Protein AF-D0MSY3-F1 (afdb_monomer_lite)

Sequence (78 aa):
MLYDDATVRRVLRAAHEGQDWRDVALKNDVKLRTAYRWINADLLVLEAITPELCYKCSLHTMKFHARAIQMKDMPVGE

Radius of gyration: 19.02 Å; chains: 1; bounding box: 39×29×49 Å

Secondary structure (DSSP, 8-state):
--S-HHHHHHHHHHHHTTS-HHHHHHHTT--HHHHHHHHHHHHHHHHHS-HHHHHHHHHHHHHHHHHHHTT-------

pLDDT: mean 82.09, std 13.18, range [46.66, 98.0]

Organism: Phytophthora infestans (strain T30-4) (NCBI:txid403677)

Structure (mmCIF, N/CA/C/O backbone):
data_AF-D0MSY3-F1
#
_entry.id   AF-D0MSY3-F1
#
loop_
_atom_site.group_PDB
_atom_site.id
_atom_site.type_symbol
_atom_site.label_atom_id
_atom_site.label_alt_id
_atom_site.label_comp_id
_atom_site.label_asym_id
_atom_site.label_entity_id
_atom_site.label_seq_id
_atom_site.pdbx_PDB_ins_code
_atom_site.Cartn_x
_atom_site.Cartn_y
_atom_site.Cartn_z
_atom_site.occupancy
_atom_site.B_iso_or_equiv
_atom_site.auth_seq_id
_atom_site.auth_comp_id
_atom_site.auth_asym_id
_atom_site.auth_atom_id
_atom_site.pdbx_PDB_model_num
ATOM 1 N N . MET A 1 1 ? 2.141 -12.904 -5.163 1.00 59.22 1 MET A N 1
ATOM 2 C CA . MET A 1 1 ? 2.090 -12.312 -3.805 1.00 59.22 1 MET A CA 1
ATOM 3 C C . MET A 1 1 ? 1.038 -13.094 -3.021 1.00 59.22 1 MET A C 1
ATOM 5 O O . MET A 1 1 ? 0.054 -13.470 -3.634 1.00 59.22 1 MET A O 1
ATOM 9 N N . LEU A 1 2 ? 1.250 -13.426 -1.740 1.00 75.50 2 LEU A N 1
ATOM 10 C CA . LEU A 1 2 ? 0.303 -14.246 -0.944 1.00 75.50 2 LEU A CA 1
ATOM 11 C C . LEU A 1 2 ? -1.018 -13.527 -0.597 1.00 75.50 2 LEU A C 1
ATOM 13 O O . LEU A 1 2 ? -1.921 -14.154 -0.061 1.00 75.50 2 LEU A O 1
ATOM 17 N N . TYR A 1 3 ? -1.115 -12.232 -0.893 1.00 84.75 3 TYR A N 1
ATOM 18 C CA . TYR A 1 3 ? -2.276 -11.386 -0.632 1.00 84.75 3 TYR A CA 1
ATOM 19 C C . TYR A 1 3 ? -2.708 -10.726 -1.938 1.00 84.75 3 TYR A C 1
ATOM 21 O O . TYR A 1 3 ? -1.860 -10.471 -2.799 1.00 84.75 3 TYR A O 1
ATOM 29 N N . ASP A 1 4 ? -4.003 -10.455 -2.075 1.00 89.88 4 ASP A N 1
ATOM 30 C CA . ASP A 1 4 ? -4.548 -9.749 -3.228 1.00 89.88 4 ASP A CA 1
ATOM 31 C C . ASP A 1 4 ? -4.220 -8.244 -3.192 1.00 89.88 4 ASP A C 1
ATOM 33 O O . ASP A 1 4 ? -4.033 -7.638 -2.130 1.00 89.88 4 ASP A O 1
ATOM 37 N N . ASP A 1 5 ? -4.192 -7.624 -4.371 1.00 90.75 5 ASP A N 1
ATOM 38 C CA . ASP A 1 5 ? -3.874 -6.203 -4.532 1.00 90.75 5 ASP A CA 1
ATOM 39 C C . ASP A 1 5 ? -4.841 -5.268 -3.794 1.00 90.75 5 ASP A C 1
ATOM 41 O O . ASP A 1 5 ? -4.450 -4.163 -3.407 1.00 90.75 5 ASP A O 1
ATOM 45 N N . ALA A 1 6 ? -6.107 -5.657 -3.613 1.00 93.56 6 ALA A N 1
ATOM 46 C CA . ALA A 1 6 ? -7.085 -4.822 -2.919 1.00 93.56 6 ALA A CA 1
ATOM 47 C C . ALA A 1 6 ? -6.811 -4.796 -1.408 1.00 93.56 6 ALA A C 1
ATOM 49 O O . ALA A 1 6 ? -6.976 -3.759 -0.760 1.00 93.56 6 ALA A O 1
ATOM 50 N N . THR A 1 7 ? -6.343 -5.905 -0.842 1.00 95.25 7 THR A N 1
ATOM 51 C CA . THR A 1 7 ? -5.874 -5.997 0.542 1.00 95.25 7 THR A CA 1
ATOM 52 C C . THR A 1 7 ? -4.622 -5.153 0.762 1.00 95.25 7 THR A C 1
ATOM 54 O O . THR A 1 7 ? -4.591 -4.358 1.703 1.00 95.25 7 THR A O 1
ATOM 57 N N . VAL A 1 8 ? -3.640 -5.225 -0.142 1.00 93.94 8 VAL A N 1
ATOM 58 C CA . VAL A 1 8 ? -2.439 -4.370 -0.079 1.00 93.94 8 VAL A CA 1
ATOM 59 C C . VAL A 1 8 ? -2.829 -2.887 -0.112 1.00 93.94 8 VAL A C 1
ATOM 61 O O . VAL A 1 8 ? -2.422 -2.117 0.760 1.00 93.94 8 VAL A O 1
ATOM 64 N N . ARG A 1 9 ? -3.688 -2.487 -1.061 1.00 94.19 9 ARG A N 1
ATOM 65 C CA . ARG A 1 9 ? -4.143 -1.093 -1.203 1.00 94.19 9 ARG A CA 1
ATOM 66 C C . ARG A 1 9 ? -4.897 -0.570 0.017 1.00 94.19 9 ARG A C 1
ATOM 68 O O . ARG A 1 9 ? -4.724 0.594 0.363 1.00 94.19 9 ARG A O 1
ATOM 75 N N . ARG A 1 10 ? -5.719 -1.397 0.673 1.00 95.75 10 ARG A N 1
ATOM 76 C CA . ARG A 1 10 ? -6.435 -1.001 1.901 1.00 95.75 10 ARG A CA 1
ATOM 77 C C . ARG A 1 10 ? -5.471 -0.673 3.038 1.00 95.75 10 ARG A C 1
ATOM 79 O O . ARG A 1 10 ? -5.632 0.361 3.679 1.00 95.75 10 ARG A O 1
ATOM 86 N N . VAL A 1 11 ? -4.460 -1.516 3.254 1.00 96.44 11 VAL A N 1
ATOM 87 C CA . VAL A 1 11 ? -3.456 -1.302 4.310 1.00 96.44 11 VAL A CA 1
ATOM 88 C C . VAL A 1 11 ? -2.618 -0.054 4.027 1.00 96.44 11 VAL A C 1
ATOM 90 O O . VAL A 1 11 ? -2.445 0.772 4.920 1.00 96.44 11 VAL A O 1
ATOM 93 N N . LEU A 1 12 ? -2.143 0.117 2.788 1.00 94.69 12 LEU A N 1
ATOM 94 C CA . LEU A 1 12 ? -1.353 1.293 2.404 1.00 94.69 12 LEU A CA 1
ATOM 95 C C . LEU A 1 12 ? -2.164 2.589 2.512 1.00 94.69 12 LEU A C 1
ATOM 97 O O . LEU A 1 12 ? -1.672 3.572 3.056 1.00 94.69 12 LEU A O 1
ATOM 101 N N . ARG A 1 13 ? -3.428 2.589 2.072 1.00 94.75 13 ARG A N 1
ATOM 102 C CA . ARG A 1 13 ? -4.313 3.756 2.201 1.00 94.75 13 ARG A CA 1
ATOM 103 C C . ARG A 1 13 ? -4.500 4.168 3.659 1.00 94.75 13 ARG A C 1
ATOM 105 O O . ARG A 1 13 ? -4.362 5.345 3.965 1.00 94.75 13 ARG A O 1
ATOM 112 N N . ALA A 1 14 ? -4.771 3.214 4.549 1.00 96.25 14 ALA A N 1
ATOM 113 C CA . ALA A 1 14 ? -4.922 3.505 5.972 1.00 96.25 14 ALA A CA 1
ATOM 114 C C . ALA A 1 14 ? -3.647 4.134 6.561 1.00 96.25 14 ALA A C 1
ATOM 116 O O . ALA A 1 14 ? -3.735 5.065 7.357 1.00 96.25 14 ALA A O 1
ATOM 117 N N . ALA A 1 15 ? -2.466 3.673 6.132 1.00 93.94 15 ALA A N 1
ATOM 118 C CA . ALA A 1 15 ? -1.196 4.262 6.546 1.00 93.94 15 ALA A CA 1
ATOM 119 C C . ALA A 1 15 ? -1.032 5.709 6.043 1.00 93.94 15 ALA A C 1
ATOM 121 O O . ALA A 1 15 ? -0.637 6.572 6.824 1.00 93.94 15 ALA A O 1
ATOM 122 N N . HIS A 1 16 ? -1.394 5.989 4.786 1.00 90.56 16 HIS A N 1
ATOM 123 C CA . HIS A 1 16 ? -1.359 7.342 4.206 1.00 90.56 16 HIS A CA 1
ATOM 124 C C . HIS A 1 16 ? -2.333 8.314 4.858 1.00 90.56 16 HIS A C 1
ATOM 126 O O . HIS A 1 16 ? -2.002 9.475 5.077 1.00 90.56 16 HIS A O 1
ATOM 132 N N . GLU A 1 17 ? -3.535 7.845 5.180 1.00 93.56 17 GLU A N 1
ATOM 133 C CA . GLU A 1 17 ? -4.592 8.659 5.789 1.00 93.56 17 GLU A CA 1
ATOM 134 C C . GLU A 1 17 ? -4.397 8.851 7.307 1.00 93.56 17 GLU A C 1
ATOM 136 O O . GLU A 1 17 ? -5.236 9.467 7.962 1.00 93.56 17 GLU A O 1
ATOM 141 N N . GLY A 1 18 ? -3.311 8.322 7.887 1.00 91.94 18 GLY A N 1
ATOM 142 C CA . GLY A 1 18 ? -3.041 8.399 9.327 1.00 91.94 18 GLY A CA 1
ATOM 143 C C . GLY A 1 18 ? -3.999 7.562 10.186 1.00 91.94 18 GLY A C 1
ATOM 144 O O . GLY A 1 18 ? -4.116 7.794 11.389 1.00 91.94 18 GLY A O 1
ATOM 145 N N . GLN A 1 19 ? -4.694 6.598 9.581 1.00 95.19 19 GLN A N 1
ATOM 146 C CA . GLN A 1 19 ? -5.590 5.661 10.258 1.00 95.19 19 GLN A CA 1
ATOM 147 C C . GLN A 1 19 ? -4.803 4.511 10.905 1.00 95.19 19 GLN A C 1
ATOM 149 O O . GLN A 1 19 ? -3.614 4.302 10.641 1.00 95.19 19 GLN A O 1
ATOM 154 N N . ASP A 1 20 ? -5.480 3.710 11.736 1.00 96.56 20 ASP A N 1
ATOM 155 C CA . ASP A 1 20 ? -4.874 2.518 12.334 1.00 96.56 20 ASP A CA 1
ATOM 156 C C . ASP A 1 20 ? -4.734 1.379 11.312 1.00 96.56 20 AS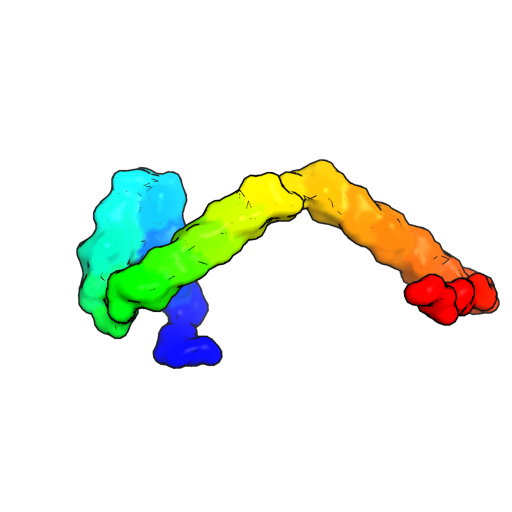P A C 1
ATOM 158 O O . ASP A 1 20 ? -5.519 0.431 11.241 1.00 96.56 20 ASP A O 1
ATOM 162 N N . TRP A 1 21 ? -3.683 1.463 10.503 1.00 96.81 21 TRP A N 1
ATOM 163 C CA . TRP A 1 21 ? -3.343 0.444 9.519 1.00 96.81 21 TRP A CA 1
ATOM 164 C C . TRP A 1 21 ? -3.021 -0.920 10.151 1.00 96.81 21 TRP A C 1
ATOM 166 O O . TRP A 1 21 ? -3.087 -1.931 9.447 1.00 96.81 21 TRP A O 1
ATOM 176 N N . ARG A 1 22 ? -2.686 -0.991 11.454 1.00 97.69 22 ARG A N 1
ATOM 177 C CA . ARG A 1 22 ? -2.435 -2.271 12.144 1.00 97.69 22 ARG A CA 1
ATOM 178 C C . ARG A 1 22 ? -3.740 -3.022 12.347 1.00 97.69 22 ARG A C 1
ATOM 180 O O . ARG A 1 22 ? -3.789 -4.212 12.049 1.00 97.69 22 ARG A O 1
ATOM 187 N N . ASP A 1 23 ? -4.788 -2.325 12.778 1.00 98.00 23 ASP A N 1
ATOM 188 C CA . ASP A 1 23 ? -6.142 -2.880 12.859 1.00 98.00 23 ASP A CA 1
ATOM 189 C C . ASP A 1 23 ? -6.636 -3.339 11.475 1.00 98.00 23 ASP A C 1
ATOM 191 O O . ASP A 1 23 ? -7.108 -4.468 11.323 1.00 98.00 23 ASP A O 1
ATOM 195 N N . VAL A 1 24 ? -6.423 -2.528 10.430 1.00 97.12 24 VAL A N 1
ATOM 196 C CA . VAL A 1 24 ? -6.774 -2.904 9.047 1.00 97.12 24 VAL A CA 1
ATOM 197 C C . VAL A 1 24 ? -6.009 -4.149 8.586 1.00 97.12 24 VAL A C 1
ATOM 199 O O . VAL A 1 24 ? -6.608 -5.042 7.986 1.00 97.12 24 VAL A O 1
ATOM 202 N N . ALA A 1 25 ? -4.709 -4.249 8.872 1.00 96.69 25 ALA A N 1
ATOM 203 C CA . ALA A 1 25 ? -3.904 -5.419 8.526 1.00 96.69 25 ALA A CA 1
ATOM 204 C C . ALA A 1 25 ? -4.415 -6.687 9.227 1.00 96.69 25 ALA A C 1
ATOM 206 O O . ALA A 1 25 ? -4.624 -7.704 8.567 1.00 96.69 25 ALA A O 1
ATOM 207 N N . LEU A 1 26 ? -4.687 -6.613 10.533 1.00 97.06 26 LEU A N 1
ATOM 208 C CA . LEU A 1 26 ? -5.198 -7.742 11.316 1.00 97.06 26 LEU A CA 1
ATOM 209 C C . LEU A 1 26 ? -6.576 -8.206 10.826 1.00 97.06 26 LEU A C 1
ATOM 211 O O . LEU A 1 26 ? -6.793 -9.405 10.670 1.00 97.06 26 LEU A O 1
ATOM 215 N N . LYS A 1 27 ? -7.482 -7.277 10.497 1.00 97.12 27 LYS A N 1
ATOM 216 C CA . LYS A 1 27 ? -8.811 -7.592 9.934 1.00 97.12 27 LYS A CA 1
ATOM 217 C C . LYS A 1 27 ? -8.763 -8.272 8.565 1.00 97.12 27 LYS A C 1
ATOM 219 O O . LYS A 1 27 ? -9.740 -8.900 8.174 1.00 97.12 27 LYS A O 1
ATOM 224 N N . ASN A 1 28 ? -7.654 -8.140 7.839 1.00 95.00 28 ASN A N 1
ATOM 225 C CA . ASN A 1 28 ? -7.439 -8.785 6.543 1.00 95.00 28 ASN A CA 1
ATOM 226 C C . ASN A 1 28 ? -6.457 -9.968 6.627 1.00 95.00 28 ASN A C 1
ATOM 228 O O . ASN A 1 28 ? -5.906 -10.372 5.606 1.00 95.00 28 ASN A O 1
ATOM 232 N N . ASP A 1 29 ? -6.217 -10.497 7.832 1.00 96.00 29 ASP A N 1
ATOM 233 C CA . ASP A 1 29 ? -5.312 -11.626 8.095 1.00 96.00 29 ASP A CA 1
ATOM 234 C C . ASP A 1 29 ? -3.869 -11.398 7.595 1.00 96.00 29 ASP A C 1
ATOM 236 O O . ASP A 1 29 ? -3.110 -12.312 7.265 1.00 96.00 29 ASP A O 1
ATOM 240 N N . VAL A 1 30 ? -3.454 -10.130 7.540 1.00 96.06 30 VAL A N 1
ATOM 241 C CA . VAL A 1 30 ? -2.099 -9.740 7.159 1.00 96.06 30 VAL A CA 1
ATOM 242 C C . VAL A 1 30 ? -1.228 -9.706 8.407 1.00 96.06 30 VAL A C 1
ATOM 244 O O . VAL A 1 30 ? -1.437 -8.918 9.331 1.00 96.06 30 VAL A O 1
ATOM 247 N N . LYS A 1 31 ? -0.159 -10.507 8.409 1.00 96.38 31 LYS A N 1
ATOM 248 C CA . LYS A 1 31 ? 0.862 -10.442 9.466 1.00 96.38 31 LYS A CA 1
ATOM 249 C C . LYS A 1 31 ? 1.450 -9.031 9.546 1.00 96.38 31 LYS A C 1
ATOM 251 O O . LYS A 1 31 ? 1.944 -8.516 8.543 1.00 96.38 31 LYS A O 1
ATOM 256 N N . LEU A 1 32 ? 1.528 -8.455 10.749 1.00 96.25 32 LEU A N 1
ATOM 257 C CA . LEU A 1 32 ? 2.035 -7.087 10.950 1.00 96.25 32 LEU A CA 1
ATOM 258 C C . LEU A 1 32 ? 3.428 -6.863 10.350 1.00 96.25 32 LEU A C 1
ATOM 260 O O . LEU A 1 32 ? 3.675 -5.825 9.749 1.00 96.25 32 LEU A O 1
ATOM 264 N N . ARG A 1 33 ? 4.332 -7.850 10.435 1.00 96.19 33 ARG A N 1
ATOM 265 C CA . ARG A 1 33 ? 5.667 -7.772 9.809 1.00 96.19 33 ARG A CA 1
ATOM 266 C C . ARG A 1 33 ? 5.594 -7.597 8.288 1.00 96.19 33 ARG A C 1
ATOM 268 O O . ARG A 1 33 ? 6.440 -6.922 7.709 1.00 96.19 33 ARG A O 1
ATOM 275 N N . THR A 1 34 ? 4.612 -8.221 7.643 1.00 95.31 34 THR A N 1
ATOM 276 C CA . THR A 1 34 ? 4.375 -8.082 6.204 1.00 95.31 34 THR A CA 1
ATOM 277 C C . THR A 1 34 ? 3.809 -6.703 5.884 1.00 95.31 34 THR A C 1
ATOM 279 O O . THR A 1 34 ? 4.359 -6.028 5.020 1.00 95.31 34 THR A O 1
ATOM 282 N N . ALA A 1 35 ? 2.795 -6.253 6.629 1.00 95.00 35 ALA A N 1
ATOM 283 C CA . ALA A 1 35 ? 2.225 -4.914 6.477 1.00 95.00 35 ALA A CA 1
ATOM 284 C C . ALA A 1 35 ? 3.283 -3.808 6.662 1.00 95.00 35 ALA A C 1
ATOM 286 O O . ALA A 1 35 ? 3.392 -2.913 5.830 1.00 95.00 35 ALA A O 1
ATOM 287 N N . TYR A 1 36 ? 4.145 -3.933 7.678 1.00 95.25 36 TYR A N 1
ATOM 288 C CA . TYR A 1 36 ? 5.283 -3.033 7.897 1.00 95.25 36 TYR A CA 1
ATOM 289 C C . TYR A 1 36 ? 6.218 -2.948 6.686 1.00 95.25 36 TYR A C 1
ATOM 291 O O . TYR A 1 36 ? 6.669 -1.864 6.326 1.00 95.25 36 TYR A O 1
ATOM 299 N N . ARG A 1 37 ? 6.524 -4.084 6.043 1.00 94.12 37 ARG A N 1
ATOM 300 C CA . ARG A 1 37 ? 7.378 -4.102 4.846 1.00 94.12 37 ARG A CA 1
ATOM 301 C C . ARG A 1 37 ? 6.729 -3.385 3.669 1.00 94.12 37 ARG A C 1
ATOM 303 O O . ARG A 1 37 ? 7.447 -2.723 2.932 1.00 94.12 37 ARG A O 1
ATOM 310 N N . TRP A 1 38 ? 5.414 -3.516 3.493 1.00 93.94 38 TRP A N 1
ATOM 311 C CA . TRP A 1 38 ? 4.693 -2.795 2.443 1.00 93.94 38 TRP A CA 1
ATOM 312 C C . TRP A 1 38 ? 4.753 -1.293 2.669 1.00 93.94 38 TRP A C 1
ATOM 314 O O . TRP A 1 38 ? 5.149 -0.578 1.762 1.00 93.94 38 TRP A O 1
ATOM 324 N N . ILE A 1 39 ? 4.449 -0.836 3.884 1.00 92.94 39 ILE A N 1
ATOM 325 C CA . ILE A 1 39 ? 4.461 0.591 4.225 1.00 92.94 39 ILE A CA 1
ATOM 326 C C . ILE A 1 39 ? 5.861 1.182 4.045 1.00 92.94 39 ILE A C 1
ATOM 328 O O . ILE A 1 39 ? 6.003 2.225 3.422 1.00 92.94 39 ILE A O 1
ATOM 332 N N . ASN A 1 40 ? 6.911 0.500 4.512 1.00 89.31 40 ASN A N 1
ATOM 333 C CA . ASN A 1 40 ? 8.281 0.987 4.328 1.00 89.31 40 ASN A CA 1
ATOM 334 C C . ASN A 1 40 ? 8.703 1.013 2.854 1.00 89.31 40 ASN A C 1
ATOM 336 O O . ASN A 1 40 ? 9.397 1.934 2.441 1.00 89.31 40 ASN A O 1
ATOM 340 N N . ALA A 1 41 ? 8.311 0.013 2.060 1.00 86.62 41 ALA A N 1
ATOM 341 C CA . ALA A 1 41 ? 8.596 0.010 0.627 1.00 86.62 41 ALA A CA 1
ATOM 342 C C . ALA A 1 41 ? 7.844 1.132 -0.101 1.00 86.62 41 ALA A C 1
ATOM 344 O O . ALA A 1 41 ? 8.403 1.759 -0.991 1.00 86.62 41 ALA A O 1
ATOM 345 N N . ASP A 1 4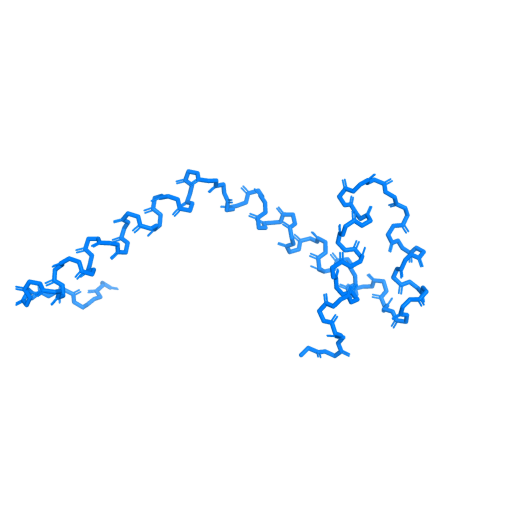2 ? 6.605 1.403 0.297 1.00 86.06 42 ASP A N 1
ATOM 346 C CA . ASP A 1 42 ? 5.768 2.451 -0.280 1.00 86.06 42 ASP A CA 1
ATOM 347 C C . ASP A 1 42 ? 6.261 3.860 0.097 1.00 86.06 42 ASP A C 1
ATOM 349 O O . ASP A 1 42 ? 6.36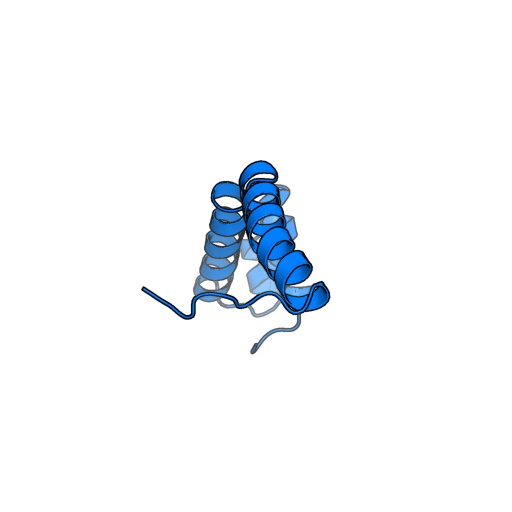3 4.731 -0.762 1.00 86.06 42 ASP A O 1
ATOM 353 N N . LEU A 1 43 ? 6.709 4.052 1.343 1.00 78.06 43 LEU A N 1
ATOM 354 C CA . LEU A 1 43 ? 7.415 5.263 1.778 1.00 78.06 43 LEU A CA 1
ATOM 355 C C . LEU A 1 43 ? 8.718 5.467 1.002 1.00 78.06 43 LEU A C 1
ATOM 357 O O . LEU A 1 43 ? 8.973 6.566 0.527 1.00 78.06 43 LEU A O 1
ATOM 361 N N . LEU A 1 44 ? 9.510 4.407 0.807 1.00 72.56 44 LEU A N 1
ATOM 362 C CA . LEU A 1 44 ? 10.710 4.473 -0.029 1.00 72.56 44 LEU A CA 1
ATOM 363 C C . LEU A 1 44 ? 10.370 4.828 -1.477 1.00 72.56 44 LEU A C 1
ATOM 365 O O . LEU A 1 44 ? 11.115 5.571 -2.100 1.00 72.56 44 LEU A O 1
ATOM 369 N N . VAL A 1 45 ? 9.260 4.331 -2.024 1.00 69.44 45 VAL A N 1
ATOM 370 C CA . VAL A 1 45 ? 8.798 4.723 -3.361 1.00 69.44 45 VAL A CA 1
ATOM 371 C C . VAL A 1 45 ? 8.434 6.207 -3.394 1.00 69.44 45 VAL A C 1
ATOM 373 O O . VAL A 1 45 ? 8.833 6.890 -4.328 1.00 69.44 45 VAL A O 1
ATOM 376 N N . LEU A 1 46 ? 7.751 6.733 -2.379 1.00 65.19 46 LEU A N 1
ATOM 377 C CA . LEU A 1 46 ? 7.381 8.152 -2.327 1.00 65.19 46 LEU A CA 1
ATOM 378 C C . LEU A 1 46 ? 8.579 9.083 -2.101 1.00 65.19 46 LEU A C 1
ATOM 380 O O . LEU A 1 46 ? 8.647 10.146 -2.713 1.00 65.19 46 LEU A O 1
ATOM 384 N N . GLU A 1 47 ? 9.528 8.692 -1.251 1.00 63.84 47 GLU A N 1
ATOM 385 C CA . GLU A 1 47 ? 10.721 9.490 -0.953 1.00 63.84 47 GLU A CA 1
ATOM 386 C C . GLU A 1 47 ? 11.791 9.376 -2.048 1.00 63.84 47 GLU A C 1
ATOM 388 O O . GLU A 1 47 ? 12.451 10.363 -2.373 1.00 63.84 47 GLU A O 1
ATOM 393 N N . ALA A 1 48 ? 11.974 8.189 -2.637 1.00 61.50 48 ALA A N 1
ATOM 394 C CA . ALA A 1 48 ? 13.023 7.940 -3.627 1.00 61.50 48 ALA A CA 1
ATOM 395 C C . ALA A 1 48 ? 12.556 8.134 -5.077 1.00 61.50 48 ALA A C 1
ATOM 397 O O . ALA A 1 48 ? 13.381 8.450 -5.934 1.00 61.50 48 ALA A O 1
ATOM 398 N N . ILE A 1 49 ? 11.264 7.968 -5.382 1.00 64.44 49 ILE A N 1
ATOM 399 C CA . ILE A 1 49 ? 10.694 8.216 -6.716 1.00 64.44 49 ILE A CA 1
ATOM 400 C C . ILE A 1 49 ? 9.890 9.512 -6.672 1.00 64.44 49 ILE A C 1
ATOM 402 O O . ILE A 1 49 ? 8.663 9.530 -6.761 1.00 64.44 49 ILE A O 1
ATOM 406 N N . THR A 1 50 ? 10.600 10.632 -6.567 1.00 65.81 50 THR A N 1
ATOM 407 C CA . THR A 1 50 ? 9.966 11.938 -6.750 1.00 65.81 50 THR A CA 1
ATOM 408 C C . THR A 1 50 ? 9.552 12.118 -8.220 1.00 65.81 50 THR A C 1
ATOM 410 O O . THR A 1 50 ? 10.161 11.503 -9.109 1.00 65.81 50 THR A O 1
ATOM 413 N N . PRO A 1 51 ? 8.551 12.964 -8.532 1.00 67.38 51 PRO A N 1
ATOM 414 C CA . PRO A 1 51 ? 8.195 13.290 -9.914 1.00 67.38 51 PRO A CA 1
ATOM 415 C C . PRO A 1 51 ? 9.405 13.721 -10.751 1.00 67.38 51 PRO A C 1
ATOM 417 O O . PRO A 1 51 ? 9.525 13.347 -11.915 1.00 67.38 51 PRO A O 1
ATOM 420 N N . GLU A 1 52 ? 10.352 14.437 -10.146 1.00 69.56 52 GLU A N 1
ATOM 421 C CA . GLU A 1 52 ? 11.598 14.872 -10.775 1.00 69.56 52 GLU A CA 1
ATOM 422 C C . GLU A 1 52 ? 12.525 13.693 -11.088 1.00 69.56 52 GLU A C 1
ATOM 424 O O . GLU A 1 52 ? 13.148 13.666 -12.152 1.00 69.56 52 GLU A O 1
ATOM 429 N N . LEU A 1 53 ? 12.631 12.716 -10.184 1.00 69.88 53 LEU A N 1
ATOM 430 C CA . LEU A 1 53 ? 13.441 11.514 -10.385 1.00 69.88 53 LEU A CA 1
ATOM 431 C C . LEU A 1 53 ? 12.817 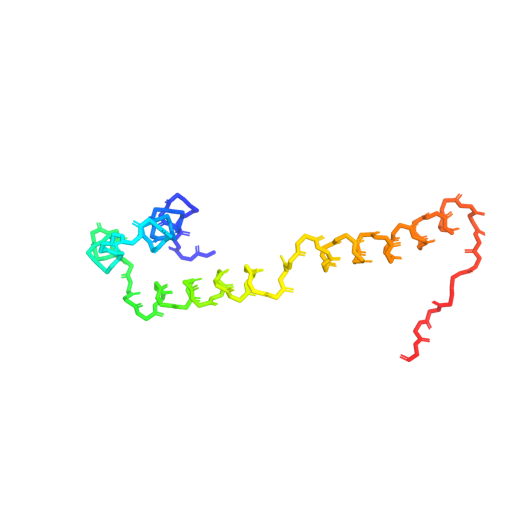10.614 -11.457 1.00 69.88 53 LEU A C 1
ATOM 433 O O . LEU A 1 53 ? 13.511 10.180 -12.377 1.00 69.88 53 LEU A O 1
ATOM 437 N N . CYS A 1 54 ? 11.495 10.435 -11.412 1.00 70.56 54 CYS A N 1
ATOM 438 C CA . CYS A 1 54 ? 10.732 9.719 -12.430 1.00 70.56 54 CYS A CA 1
ATOM 439 C C . CYS A 1 54 ? 10.887 10.376 -13.812 1.00 70.56 54 CYS A C 1
ATOM 441 O O . CYS A 1 54 ? 11.223 9.697 -14.782 1.00 70.56 54 CYS A O 1
ATOM 443 N N . TYR A 1 55 ? 10.755 11.705 -13.888 1.00 71.94 55 TYR A N 1
ATOM 444 C CA . TYR A 1 55 ? 10.934 12.486 -15.115 1.00 71.94 55 TYR A CA 1
ATOM 445 C C . TYR A 1 55 ? 12.364 12.401 -15.669 1.00 71.94 55 TYR A C 1
ATOM 447 O O . TYR A 1 55 ? 12.573 12.279 -16.878 1.00 71.94 55 TYR A O 1
ATOM 455 N N . LYS A 1 56 ? 13.383 12.421 -14.802 1.00 69.69 56 LYS A N 1
ATOM 456 C CA . LYS A 1 56 ? 14.779 12.219 -15.219 1.00 69.69 56 LYS A CA 1
ATOM 457 C C . LYS A 1 56 ? 15.009 10.805 -15.755 1.00 69.69 56 LYS A C 1
ATOM 459 O O . LYS A 1 56 ? 15.651 10.662 -16.795 1.00 69.69 56 LYS A O 1
ATOM 464 N N . CYS A 1 57 ? 14.465 9.777 -15.106 1.00 70.75 57 CYS A N 1
ATOM 465 C CA . CYS A 1 57 ? 14.545 8.390 -15.574 1.00 70.75 57 CYS A CA 1
ATOM 466 C C . CYS A 1 57 ? 13.797 8.181 -16.903 1.00 70.75 57 CYS A C 1
ATOM 468 O O . CYS A 1 57 ? 14.318 7.514 -17.804 1.00 70.75 57 CYS A O 1
ATOM 470 N N . SER A 1 58 ? 12.620 8.790 -17.077 1.00 69.44 58 SER A N 1
ATOM 471 C CA . SER A 1 58 ? 11.880 8.740 -18.342 1.00 69.44 58 SER A CA 1
ATOM 472 C C . SER A 1 58 ? 12.627 9.478 -19.453 1.00 69.44 58 SER A C 1
ATOM 474 O O . SER A 1 58 ? 12.776 8.951 -20.548 1.00 69.44 58 SER A O 1
ATOM 476 N N . LEU A 1 59 ? 13.189 10.662 -19.188 1.00 68.19 59 LEU A N 1
ATOM 477 C CA . LEU A 1 59 ? 14.030 11.365 -20.165 1.00 68.19 59 LEU A CA 1
ATOM 478 C C . LEU A 1 59 ? 15.290 10.574 -20.530 1.00 68.19 59 LEU A C 1
ATOM 480 O O . LEU A 1 59 ? 15.703 10.580 -21.692 1.00 68.19 59 LEU A O 1
ATOM 484 N N . HIS A 1 60 ? 15.907 9.905 -19.555 1.00 70.38 60 HIS A N 1
ATOM 485 C CA . HIS A 1 60 ? 17.075 9.062 -19.787 1.00 70.38 60 HIS A CA 1
ATOM 486 C C . HIS A 1 60 ? 16.735 7.923 -20.754 1.0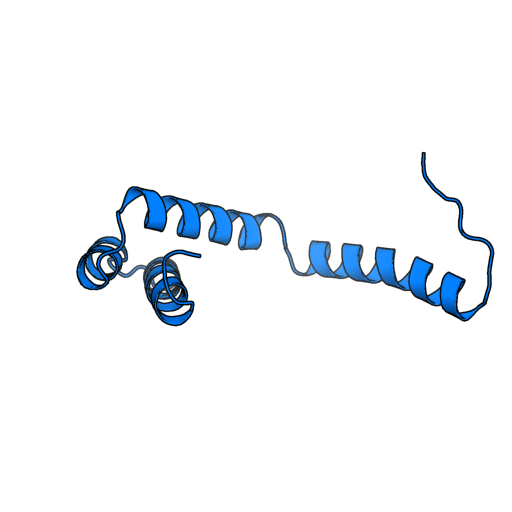0 70.38 60 HIS A C 1
ATOM 488 O O . HIS A 1 60 ? 17.402 7.773 -21.776 1.00 70.38 60 HIS A O 1
ATOM 494 N N . THR A 1 61 ? 15.647 7.195 -20.497 1.00 71.50 61 THR A N 1
ATOM 495 C CA . THR A 1 61 ? 15.180 6.089 -21.352 1.00 71.50 61 THR A CA 1
ATOM 496 C C . THR A 1 61 ? 14.690 6.553 -22.726 1.00 71.50 61 THR A C 1
ATOM 498 O O . THR A 1 61 ? 15.032 5.939 -23.737 1.00 71.50 61 THR A O 1
ATOM 501 N N . MET A 1 62 ? 13.999 7.694 -22.812 1.00 72.12 62 MET A N 1
ATOM 502 C CA . MET A 1 62 ? 13.524 8.273 -24.078 1.00 72.12 62 MET A CA 1
ATOM 503 C C . MET A 1 62 ? 14.655 8.579 -25.066 1.00 72.12 62 MET A C 1
ATOM 505 O O . MET A 1 62 ? 14.468 8.428 -26.273 1.00 72.12 62 MET A O 1
ATOM 509 N N . LYS A 1 63 ? 15.848 8.959 -24.590 1.00 71.00 63 LYS A N 1
ATOM 510 C CA . LYS A 1 63 ? 17.020 9.154 -25.464 1.00 71.00 63 LYS A CA 1
ATOM 511 C C . LYS A 1 63 ? 17.474 7.848 -26.117 1.00 71.00 63 LYS A C 1
ATOM 513 O O . LYS A 1 63 ? 17.844 7.865 -27.291 1.00 71.00 63 LYS A O 1
ATOM 518 N N . PHE A 1 64 ? 17.422 6.729 -25.395 1.00 69.50 64 PHE A N 1
ATOM 519 C CA . PHE A 1 64 ? 17.728 5.413 -25.959 1.00 69.50 64 PHE A CA 1
ATOM 520 C C . PHE A 1 64 ? 16.630 4.948 -26.911 1.00 69.50 64 PHE A C 1
ATOM 522 O O . PHE A 1 64 ? 16.944 4.517 -28.015 1.00 69.50 64 PHE A O 1
ATOM 529 N N . HIS A 1 65 ? 15.353 5.129 -26.558 1.00 72.06 65 HIS A N 1
ATOM 530 C CA . HIS A 1 65 ? 14.240 4.818 -27.460 1.00 72.06 65 HIS A CA 1
ATOM 531 C C . HIS A 1 65 ? 14.315 5.616 -28.768 1.00 72.06 65 HIS A C 1
ATOM 533 O O . HIS A 1 65 ? 14.165 5.042 -29.842 1.00 72.06 65 HIS A O 1
ATOM 539 N N . ALA A 1 66 ? 14.628 6.914 -28.707 1.00 75.62 66 ALA A N 1
ATOM 540 C CA . ALA A 1 66 ? 14.818 7.739 -29.898 1.00 75.62 66 ALA A CA 1
ATOM 541 C C . ALA A 1 66 ? 15.996 7.256 -30.762 1.00 75.62 66 ALA A C 1
ATOM 543 O O . ALA A 1 66 ? 15.884 7.227 -31.987 1.00 75.62 66 ALA A O 1
ATOM 544 N N . ARG A 1 67 ? 17.113 6.846 -30.145 1.00 72.00 67 ARG A N 1
ATOM 545 C CA . ARG A 1 67 ? 18.255 6.260 -30.867 1.00 72.00 67 ARG A CA 1
ATOM 546 C C . ARG A 1 67 ? 17.900 4.918 -31.509 1.00 72.00 67 ARG A C 1
ATOM 548 O O . ARG A 1 67 ? 18.225 4.730 -32.676 1.00 72.00 67 ARG A O 1
ATOM 555 N N . ALA A 1 68 ? 17.179 4.053 -30.797 1.00 73.19 68 ALA A N 1
ATOM 556 C CA . ALA A 1 68 ? 16.700 2.772 -31.309 1.00 73.19 68 ALA A CA 1
ATOM 557 C C . ALA A 1 68 ? 15.752 2.947 -32.509 1.00 73.19 68 ALA A C 1
ATOM 559 O O . ALA A 1 68 ? 15.938 2.297 -33.532 1.00 73.19 68 ALA A O 1
ATOM 560 N N . ILE A 1 69 ? 14.789 3.876 -32.431 1.00 73.62 69 ILE A N 1
ATOM 561 C CA . ILE A 1 69 ? 13.876 4.202 -33.545 1.00 73.62 69 ILE A CA 1
ATOM 562 C C . ILE A 1 69 ? 14.650 4.729 -34.758 1.00 73.62 69 ILE A C 1
ATOM 564 O O . ILE A 1 69 ? 14.324 4.410 -35.896 1.00 73.62 69 ILE A O 1
ATOM 568 N N . GLN A 1 70 ? 15.690 5.529 -34.520 1.00 79.56 70 GLN A N 1
ATOM 569 C CA . GLN A 1 70 ? 16.540 6.077 -35.576 1.00 79.56 70 GLN A CA 1
ATOM 570 C C . GLN A 1 70 ? 17.594 5.081 -36.090 1.00 79.56 70 GLN A C 1
ATOM 572 O O . GLN A 1 70 ? 18.441 5.494 -36.879 1.00 79.56 70 GLN A O 1
ATOM 577 N N . MET A 1 71 ? 17.569 3.811 -35.652 1.00 72.81 71 MET A N 1
ATOM 578 C CA . MET A 1 71 ? 18.562 2.780 -35.998 1.00 72.81 71 MET A CA 1
ATOM 579 C C . MET A 1 71 ? 20.008 3.249 -35.761 1.00 72.81 71 MET A C 1
ATOM 581 O O . MET A 1 71 ? 20.926 2.890 -36.494 1.00 72.81 71 MET A O 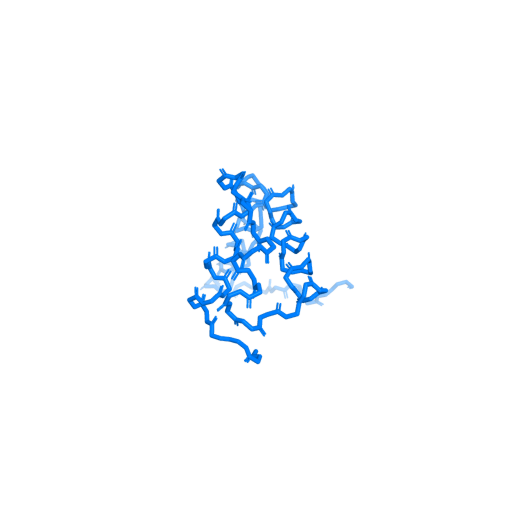1
ATOM 585 N N . LYS A 1 72 ? 20.213 4.104 -34.754 1.00 71.44 72 LYS A N 1
ATOM 586 C CA . LYS A 1 72 ? 21.545 4.564 -34.360 1.00 71.44 72 LYS A CA 1
ATOM 587 C C . LYS A 1 72 ? 22.180 3.518 -33.459 1.00 71.44 72 LYS A C 1
ATOM 589 O O . LYS A 1 72 ? 21.531 3.063 -32.517 1.00 71.44 72 LYS A O 1
ATOM 594 N N . ASP A 1 73 ? 23.452 3.217 -33.702 1.00 72.38 73 ASP A N 1
ATOM 595 C CA . ASP A 1 73 ? 24.234 2.345 -32.828 1.00 72.38 73 ASP A CA 1
ATOM 596 C C . ASP A 1 73 ? 24.184 2.854 -31.382 1.00 72.38 73 ASP A C 1
ATOM 598 O O . ASP A 1 73 ? 24.414 4.035 -31.090 1.00 72.38 73 ASP A O 1
ATOM 602 N N . MET A 1 74 ? 23.830 1.952 -30.469 1.00 69.75 74 MET A N 1
ATOM 603 C CA . MET A 1 74 ? 23.770 2.225 -29.038 1.00 69.75 74 MET A CA 1
ATOM 604 C C . MET A 1 74 ? 24.940 1.516 -28.354 1.00 69.75 74 MET A C 1
ATOM 606 O O . MET A 1 74 ? 25.102 0.313 -28.554 1.00 69.75 74 MET A O 1
ATOM 610 N N . PRO A 1 75 ? 25.749 2.225 -27.545 1.00 68.19 75 PRO A N 1
ATOM 611 C CA . PRO A 1 75 ? 26.804 1.580 -26.777 1.00 68.19 75 PRO A CA 1
ATOM 612 C C . PRO A 1 75 ? 26.177 0.605 -25.773 1.00 68.19 75 PRO A C 1
ATOM 614 O O . PRO A 1 75 ? 25.230 0.958 -25.067 1.00 68.19 75 PRO A O 1
ATOM 617 N N . VAL A 1 76 ? 26.683 -0.627 -25.738 1.00 64.81 76 VAL A N 1
ATOM 618 C CA . VAL A 1 76 ? 26.237 -1.672 -24.811 1.00 64.81 76 VAL A CA 1
ATOM 619 C C . VAL A 1 76 ? 27.214 -1.727 -23.639 1.00 64.81 76 VAL A C 1
ATOM 621 O O . VAL A 1 76 ? 28.289 -2.294 -23.783 1.00 64.81 76 VAL A O 1
ATOM 624 N N . GLY A 1 77 ? 26.801 -1.166 -22.497 1.00 66.31 77 GLY A N 1
ATOM 625 C CA . GLY A 1 77 ? 27.455 -1.327 -21.191 1.00 66.31 77 GLY A CA 1
ATOM 626 C C . GLY A 1 77 ? 28.770 -0.562 -20.978 1.00 66.31 77 GLY A C 1
ATOM 627 O O . GLY A 1 77 ? 29.574 -0.412 -21.894 1.00 66.31 77 GLY A O 1
ATOM 628 N N . GLU A 1 78 ? 28.966 -0.113 -19.735 1.00 46.66 78 GLU A N 1
ATOM 629 C CA . GLU A 1 78 ? 30.275 0.027 -19.073 1.00 46.66 78 GLU A CA 1
ATOM 630 C C . GLU A 1 78 ? 30.372 -1.056 -17.993 1.00 46.66 78 GLU A C 1
ATOM 632 O O . GLU A 1 78 ? 29.317 -1.349 -17.375 1.00 46.66 78 GLU A O 1
#

Foldseek 3Di:
DVDDPVLLVQLLVCVVVVHDSVVSCVVRVHDVVRSVVSNVVVVCCPVVVDVVNVVVVVVVVVVVVVCVVVVHDDDDDD